Protein AF-A0A7T8JZQ5-F1 (afdb_monomer_lite)

Foldseek 3Di:
DDDDDDPPVVVVVVVVVVVVVVVVVVVVVVVPDDDQFQVSVLVVVVVDDDPPQWDWDPPPFTKIFRWDDDPHDIFTQWMWTADGRRDIWIDGRNHTPPDDD

Sequence (101 aa):
ATPGPTLAATTSKRSVLINEIQEALRKELSMKESVKTAQELYHKLTSETLPSGFTLIQLPKVSLVKMVSTENRMDISLSLEVDEDLSFHLYHRHSLLEKSL

Radius of gyration: 23.67 Å; chains: 1; bounding box: 49×36×80 Å

Structure (mmCIF, N/CA/C/O backbone):
data_AF-A0A7T8JZQ5-F1
#
_entry.id   AF-A0A7T8JZQ5-F1
#
loop_
_atom_site.group_PDB
_atom_site.id
_atom_site.type_symbol
_atom_site.label_atom_id
_atom_site.label_alt_id
_atom_site.label_comp_id
_atom_site.label_asym_id
_atom_site.label_entity_id
_atom_site.label_seq_id
_atom_site.pdbx_PDB_ins_code
_atom_site.Cartn_x
_atom_site.Cartn_y
_atom_site.Cartn_z
_atom_site.occupancy
_atom_site.B_iso_or_equiv
_atom_site.auth_seq_id
_atom_site.auth_comp_id
_atom_site.auth_asym_id
_atom_site.auth_atom_id
_atom_site.pdbx_PDB_model_num
ATOM 1 N N . ALA A 1 1 ? 38.994 23.507 54.822 1.00 52.06 1 ALA A N 1
ATOM 2 C CA . ALA A 1 1 ? 38.612 22.331 54.021 1.00 52.06 1 ALA A CA 1
ATOM 3 C C . ALA A 1 1 ? 37.102 22.187 54.092 1.00 52.06 1 ALA A C 1
ATOM 5 O O . ALA A 1 1 ? 36.579 21.983 55.180 1.00 52.06 1 ALA A O 1
ATOM 6 N N . THR A 1 2 ? 36.417 22.345 52.964 1.00 41.41 2 THR A N 1
ATOM 7 C CA . THR A 1 2 ? 34.978 22.089 52.851 1.00 41.41 2 THR A CA 1
ATOM 8 C C . THR A 1 2 ? 34.752 21.540 51.440 1.00 41.41 2 THR A C 1
ATOM 10 O O . THR A 1 2 ? 35.170 22.195 50.483 1.00 41.41 2 THR A O 1
ATOM 13 N N . PRO A 1 3 ? 34.221 20.317 51.287 1.00 46.06 3 PRO A N 1
ATOM 14 C CA . PRO A 1 3 ? 34.140 19.652 49.994 1.00 46.06 3 PRO A CA 1
ATOM 15 C C . PRO A 1 3 ? 33.014 20.282 49.167 1.00 46.06 3 PRO A C 1
ATOM 17 O O . PRO A 1 3 ? 31.857 20.292 49.582 1.00 46.06 3 PRO A O 1
ATOM 20 N N . GLY A 1 4 ? 33.361 20.845 48.008 1.00 36.69 4 GLY A N 1
ATOM 21 C CA . GLY A 1 4 ? 32.392 21.365 47.046 1.00 36.69 4 GLY A CA 1
ATOM 22 C C . GLY A 1 4 ? 31.521 20.226 46.493 1.00 36.69 4 GLY A C 1
ATOM 23 O O . GLY A 1 4 ? 32.070 19.214 46.050 1.00 36.69 4 GLY A O 1
ATOM 24 N N . PRO A 1 5 ? 30.184 20.345 46.528 1.00 47.34 5 PRO A N 1
ATOM 25 C CA . PRO A 1 5 ? 29.291 19.256 46.179 1.00 47.34 5 PRO A CA 1
ATOM 26 C C . PRO A 1 5 ? 29.152 19.096 44.655 1.00 47.34 5 PRO A C 1
ATOM 28 O O . PRO A 1 5 ? 28.774 20.015 43.933 1.00 47.34 5 PRO A O 1
ATOM 31 N N . THR A 1 6 ? 29.345 17.851 44.214 1.00 46.31 6 THR A N 1
ATOM 32 C CA . THR A 1 6 ? 28.407 17.171 43.308 1.00 46.31 6 THR A CA 1
ATOM 33 C C . THR A 1 6 ? 28.518 17.475 41.804 1.00 46.31 6 THR A C 1
ATOM 35 O O . THR A 1 6 ? 27.582 17.958 41.171 1.00 46.31 6 THR A O 1
ATOM 38 N N . LEU A 1 7 ? 29.593 16.970 41.179 1.00 45.72 7 LEU A N 1
ATOM 39 C CA . LEU A 1 7 ? 29.620 16.613 39.742 1.00 45.72 7 LEU A CA 1
ATOM 40 C C . LEU A 1 7 ? 28.531 15.582 39.349 1.00 45.72 7 LEU A C 1
ATOM 42 O O . LEU A 1 7 ? 28.267 15.384 38.170 1.00 45.72 7 LEU A O 1
ATOM 46 N N . ALA A 1 8 ? 27.862 14.946 40.318 1.00 44.22 8 ALA A N 1
ATOM 47 C CA . ALA A 1 8 ? 26.755 14.014 40.079 1.00 44.22 8 ALA A CA 1
ATOM 48 C C . ALA A 1 8 ? 25.397 14.698 39.781 1.00 44.22 8 ALA A C 1
ATOM 50 O O . ALA A 1 8 ? 24.465 14.042 39.316 1.00 44.22 8 ALA A O 1
ATOM 51 N N . ALA A 1 9 ? 25.257 16.009 40.024 1.00 45.19 9 ALA A N 1
ATOM 52 C CA . ALA A 1 9 ? 23.971 16.712 39.927 1.00 45.19 9 ALA A CA 1
ATOM 53 C C . ALA A 1 9 ? 23.627 17.132 38.490 1.00 45.19 9 ALA A C 1
ATOM 55 O O . ALA A 1 9 ? 22.458 17.342 38.161 1.00 45.19 9 ALA A O 1
ATOM 56 N N . THR A 1 10 ? 24.632 17.243 37.623 1.00 49.44 10 THR A N 1
ATOM 57 C CA . THR A 1 10 ? 24.477 17.568 36.200 1.00 49.44 10 THR A CA 1
ATOM 58 C C . THR A 1 10 ? 24.144 16.338 35.356 1.00 49.44 10 THR A C 1
ATOM 60 O O . THR A 1 10 ? 23.387 16.460 34.394 1.00 49.44 10 THR A O 1
ATOM 63 N N . THR A 1 11 ? 24.617 15.148 35.742 1.00 53.06 11 THR A N 1
ATOM 64 C CA . THR A 1 11 ? 24.283 13.883 35.064 1.00 53.06 11 THR A CA 1
ATOM 65 C C . THR A 1 11 ? 22.805 13.530 35.233 1.00 53.06 11 THR A C 1
ATOM 67 O O . THR A 1 11 ? 22.133 13.227 34.254 1.00 53.06 11 THR A O 1
ATOM 70 N N . SER A 1 12 ? 22.269 13.664 36.453 1.00 57.03 12 SER A N 1
ATOM 71 C CA . SER A 1 12 ? 20.882 13.292 36.773 1.00 57.03 12 SER A CA 1
ATOM 72 C C . SER A 1 12 ? 19.842 14.123 36.006 1.00 57.03 12 SER A C 1
ATOM 74 O O . SER A 1 12 ? 18.939 13.574 35.379 1.00 57.03 12 SER A O 1
ATOM 76 N N . LYS A 1 13 ? 20.014 15.452 35.946 1.00 60.53 13 LYS A N 1
ATOM 77 C CA . LYS A 1 13 ? 19.090 16.341 35.215 1.00 60.53 13 LYS A CA 1
ATOM 78 C C . LYS A 1 13 ? 19.091 16.085 33.707 1.00 60.53 13 LYS A C 1
ATOM 80 O O . LYS A 1 13 ? 18.047 16.172 33.068 1.00 60.53 13 LYS A O 1
ATOM 85 N N . ARG A 1 14 ? 20.254 15.752 33.136 1.00 62.00 14 ARG A N 1
ATOM 86 C CA . ARG A 1 14 ? 20.385 15.448 31.706 1.00 62.00 14 ARG A CA 1
ATOM 87 C C . ARG A 1 14 ? 19.666 14.149 31.342 1.00 62.00 14 ARG A C 1
ATOM 89 O O . ARG A 1 14 ? 19.006 14.102 30.312 1.00 62.00 14 ARG A O 1
ATOM 96 N N . SER A 1 15 ? 19.759 13.125 32.189 1.00 64.56 15 SER A N 1
ATOM 97 C CA . SER A 1 15 ? 19.055 11.852 31.996 1.00 64.56 15 SER A CA 1
ATOM 98 C C . SER A 1 15 ? 17.533 12.004 32.071 1.00 64.56 15 SER A C 1
ATOM 100 O O . SER A 1 15 ? 16.831 11.404 31.265 1.00 64.56 15 SER A O 1
ATOM 102 N N . VAL A 1 16 ? 17.027 12.840 32.986 1.00 75.19 16 VAL A N 1
ATOM 103 C CA . VAL A 1 16 ? 15.586 13.134 33.094 1.00 75.19 16 VAL A CA 1
ATOM 104 C C . VAL A 1 16 ? 15.073 13.814 31.824 1.00 75.19 16 VAL A C 1
ATOM 106 O O . VAL A 1 16 ? 14.124 13.321 31.225 1.00 75.19 16 VAL A O 1
ATOM 109 N N . LEU A 1 17 ? 15.762 14.855 31.346 1.00 74.12 17 LEU A N 1
ATOM 110 C CA . LEU A 1 17 ? 15.381 15.559 30.115 1.00 74.12 17 LEU A CA 1
ATOM 111 C C . LEU A 1 17 ? 15.409 14.649 28.879 1.00 74.12 17 LEU A C 1
ATOM 113 O O . LEU A 1 17 ? 14.532 14.740 28.026 1.00 74.12 17 LEU A O 1
ATOM 117 N N . ILE A 1 18 ? 16.401 13.760 28.770 1.00 73.12 18 ILE A N 1
ATOM 118 C CA . ILE A 1 18 ? 16.477 12.802 27.656 1.00 73.12 18 ILE A CA 1
ATOM 119 C C . ILE A 1 18 ? 15.295 11.830 27.701 1.00 73.12 18 ILE A C 1
ATOM 121 O O . ILE A 1 18 ? 14.693 11.578 26.660 1.00 73.12 18 ILE A O 1
ATOM 125 N N . ASN A 1 19 ? 14.932 11.327 28.882 1.00 77.69 19 ASN A N 1
ATOM 126 C CA . ASN A 1 19 ? 13.782 10.440 29.029 1.00 77.69 19 ASN A CA 1
ATOM 127 C C . ASN A 1 19 ? 12.468 11.162 28.711 1.00 77.69 19 ASN A C 1
ATOM 129 O O . ASN A 1 19 ? 11.639 10.608 28.002 1.00 77.69 19 ASN A O 1
ATOM 133 N N . GLU A 1 20 ? 12.288 12.405 29.160 1.00 81.06 20 GLU A N 1
ATOM 134 C CA . GLU A 1 20 ? 11.097 13.199 28.833 1.00 81.06 20 GLU A CA 1
ATOM 135 C C . GLU A 1 20 ? 10.980 13.465 27.329 1.00 81.06 20 GLU A C 1
ATOM 137 O O . GLU A 1 20 ? 9.896 13.331 26.768 1.00 81.06 20 GLU A O 1
ATOM 142 N N . ILE A 1 21 ? 12.094 13.770 26.654 1.00 82.69 21 ILE A N 1
ATOM 143 C CA . ILE A 1 21 ? 12.123 13.928 25.194 1.00 82.69 21 ILE A CA 1
ATOM 144 C C . ILE A 1 21 ? 11.801 12.599 24.500 1.00 82.69 21 ILE A C 1
ATOM 146 O O . ILE A 1 21 ? 11.038 12.586 23.538 1.00 82.69 21 ILE A O 1
ATOM 150 N N . GLN A 1 22 ? 12.346 11.476 24.974 1.00 77.62 22 GLN A N 1
ATOM 151 C CA . GLN A 1 22 ? 12.062 10.155 24.407 1.00 77.62 22 GLN A CA 1
ATOM 152 C C . GLN A 1 22 ? 10.602 9.740 24.594 1.00 77.62 22 GLN A C 1
ATOM 154 O O . GLN A 1 22 ? 10.001 9.220 23.658 1.00 77.62 22 GLN A O 1
ATOM 159 N N . GLU A 1 23 ? 10.021 9.992 25.764 1.00 79.50 23 GLU A N 1
ATOM 160 C CA . GLU A 1 23 ? 8.617 9.697 26.048 1.00 79.50 23 GLU A CA 1
ATOM 161 C C . GLU A 1 23 ? 7.682 10.638 25.284 1.00 79.50 23 GLU A C 1
ATOM 163 O O . GLU A 1 23 ? 6.680 10.183 24.736 1.00 79.50 23 GLU A O 1
ATOM 168 N N . ALA A 1 24 ? 8.029 11.921 25.150 1.00 77.00 24 ALA A N 1
ATOM 169 C CA . ALA A 1 24 ? 7.292 12.862 24.312 1.00 77.00 24 ALA A CA 1
ATOM 170 C C . ALA A 1 24 ? 7.341 12.451 22.835 1.00 77.00 24 ALA A C 1
ATOM 172 O O . ALA A 1 24 ? 6.305 12.420 22.183 1.00 77.00 24 ALA A O 1
ATOM 173 N N . LEU A 1 25 ? 8.509 12.051 22.321 1.00 71.56 25 LEU A N 1
ATOM 174 C CA . LEU A 1 25 ? 8.647 11.543 20.956 1.00 71.56 25 LEU A CA 1
ATOM 175 C C . LEU A 1 25 ? 7.902 10.222 20.755 1.00 71.56 25 LEU A C 1
ATOM 177 O O . LEU A 1 25 ? 7.242 10.061 19.737 1.00 71.56 25 LEU A O 1
ATOM 181 N N . ARG A 1 26 ? 7.956 9.285 21.711 1.00 68.50 26 ARG A N 1
ATOM 182 C CA . ARG A 1 26 ? 7.160 8.046 21.664 1.00 68.50 26 ARG A CA 1
ATOM 183 C C . ARG A 1 26 ? 5.672 8.338 21.666 1.00 68.50 26 ARG A C 1
ATOM 185 O O . ARG A 1 26 ? 4.938 7.700 20.922 1.00 68.50 26 ARG A O 1
ATOM 192 N N . LYS A 1 27 ? 5.229 9.285 22.489 1.00 65.88 27 LYS A N 1
ATOM 193 C CA . LYS A 1 27 ? 3.830 9.690 22.577 1.00 65.88 27 LYS A CA 1
ATOM 194 C C . LYS A 1 27 ? 3.379 10.374 21.292 1.00 65.88 27 LYS A C 1
ATOM 196 O O . LYS A 1 27 ? 2.352 9.984 20.766 1.00 65.88 27 LYS A O 1
ATOM 201 N N . GLU A 1 28 ? 4.169 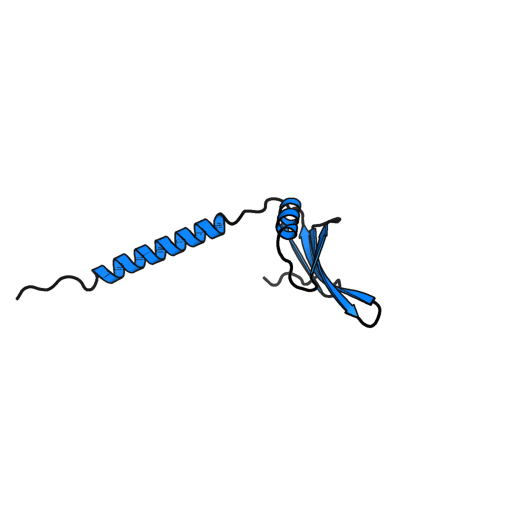11.290 20.740 1.00 63.66 28 GLU A N 1
ATOM 202 C CA . GLU A 1 28 ? 3.909 11.929 19.443 1.00 63.66 28 GLU A CA 1
ATOM 203 C C . GLU A 1 28 ? 3.901 10.909 18.297 1.00 63.66 28 GLU A C 1
ATOM 205 O O . GLU A 1 28 ? 3.017 10.944 17.451 1.00 63.66 28 GLU A O 1
ATOM 210 N N . LEU A 1 29 ? 4.831 9.946 18.284 1.00 56.69 29 LEU A N 1
ATOM 211 C CA . LEU A 1 29 ? 4.868 8.866 17.291 1.00 56.69 29 LEU A CA 1
ATOM 212 C C . LEU A 1 29 ? 3.696 7.889 17.453 1.00 56.69 29 LEU A C 1
ATOM 214 O O . LEU A 1 29 ? 3.149 7.432 16.458 1.00 56.69 29 LEU A O 1
ATOM 218 N N . SER A 1 30 ? 3.278 7.605 18.689 1.00 51.22 30 SER A N 1
ATOM 219 C CA . SER A 1 30 ? 2.092 6.795 18.995 1.00 51.22 30 SER A CA 1
ATOM 220 C C . SER A 1 30 ? 0.783 7.544 18.728 1.00 51.22 30 SER A C 1
ATOM 222 O O . SER A 1 30 ? -0.246 6.905 18.522 1.00 51.22 30 SER A O 1
ATOM 224 N N . MET A 1 31 ? 0.808 8.879 18.759 1.00 53.22 31 MET A N 1
ATOM 225 C CA . MET A 1 31 ? -0.298 9.773 18.405 1.00 53.22 31 MET A CA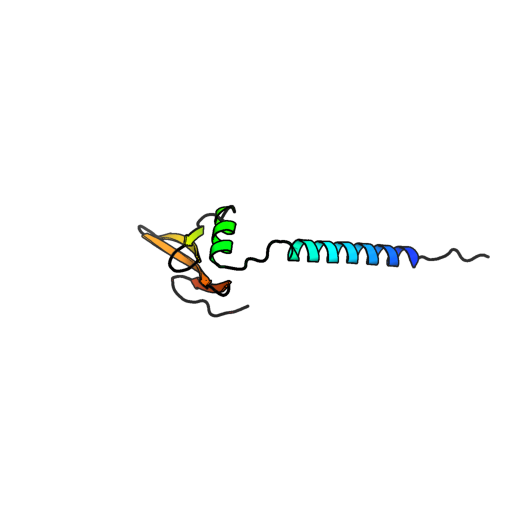 1
ATOM 226 C C . MET A 1 31 ? -0.308 10.130 16.920 1.00 53.22 31 MET A C 1
ATOM 228 O O . MET A 1 31 ? -1.298 10.693 16.453 1.00 53.22 31 MET A O 1
ATOM 232 N N . LYS A 1 32 ? 0.742 9.765 16.171 1.00 56.53 32 LYS A N 1
ATOM 233 C CA . LYS A 1 32 ? 0.798 9.810 14.708 1.00 56.53 32 LYS A CA 1
ATOM 234 C C . LYS A 1 32 ? -0.103 8.706 14.140 1.00 56.53 32 LYS A C 1
ATOM 236 O O . LYS A 1 32 ? 0.345 7.700 13.616 1.00 56.53 32 LYS A O 1
ATOM 241 N N . GLU A 1 33 ? -1.394 8.921 14.370 1.00 61.56 33 GLU A N 1
ATOM 242 C CA . GLU A 1 33 ? -2.587 8.319 13.790 1.00 61.56 33 GLU A CA 1
ATOM 243 C C . GLU A 1 33 ? -2.510 6.815 13.514 1.00 61.56 33 GLU A C 1
ATOM 245 O O . GLU A 1 33 ? -2.067 6.360 12.461 1.00 61.56 33 GLU A O 1
ATOM 250 N N . SER A 1 34 ? -3.048 6.031 14.452 1.00 69.38 34 SER A N 1
ATOM 251 C CA . SER A 1 34 ? -3.339 4.621 14.216 1.00 69.38 34 SER A CA 1
ATOM 252 C C . SER A 1 34 ? -4.412 4.505 13.136 1.00 69.38 34 SER A C 1
ATOM 254 O O . SER A 1 34 ? -5.584 4.791 13.390 1.00 69.38 34 SER A O 1
ATOM 256 N N . VAL A 1 35 ? -4.016 4.076 11.947 1.00 75.44 35 VAL A N 1
ATOM 257 C CA . VAL A 1 35 ? -4.951 3.734 10.881 1.00 75.44 35 VAL A CA 1
ATOM 258 C C . VAL A 1 35 ? -5.655 2.434 11.251 1.00 75.44 35 VAL A C 1
ATOM 260 O O . VAL A 1 35 ? -4.991 1.469 11.623 1.00 75.44 35 VAL A O 1
ATOM 263 N N . LYS A 1 36 ? -6.989 2.404 11.190 1.00 80.88 36 LYS A N 1
ATOM 264 C CA . LYS A 1 36 ? -7.790 1.231 11.588 1.00 80.88 36 LYS A CA 1
ATOM 265 C C . LYS A 1 36 ? -8.299 0.413 10.412 1.00 80.88 36 LYS A C 1
ATOM 267 O O . LYS A 1 36 ? -8.714 -0.723 10.605 1.00 80.88 36 LYS A O 1
ATOM 272 N N . THR A 1 37 ? -8.317 0.996 9.217 1.00 85.06 37 THR A N 1
ATOM 273 C CA . THR A 1 37 ? -8.852 0.352 8.014 1.00 85.06 37 THR A CA 1
ATOM 274 C C . THR A 1 37 ? -8.019 0.711 6.792 1.00 85.06 37 THR A C 1
ATOM 276 O O . THR A 1 37 ? -7.466 1.810 6.710 1.00 85.06 37 THR A O 1
ATOM 279 N N . ALA A 1 38 ? -7.966 -0.185 5.806 1.00 85.19 38 ALA A N 1
ATOM 280 C CA . ALA A 1 38 ? -7.311 0.100 4.531 1.00 85.19 38 ALA A CA 1
ATOM 281 C C . ALA A 1 38 ? -7.908 1.351 3.853 1.00 85.19 38 ALA A C 1
ATOM 283 O O . ALA A 1 38 ? -7.188 2.141 3.252 1.00 85.19 38 ALA A O 1
ATOM 284 N N . GLN A 1 39 ? -9.212 1.599 4.011 1.00 85.94 39 GLN A N 1
ATOM 285 C CA . GLN A 1 39 ? -9.858 2.799 3.479 1.00 85.94 39 GLN A CA 1
ATOM 286 C C . GLN A 1 39 ? -9.338 4.088 4.134 1.00 85.94 39 GLN A C 1
ATOM 288 O O . GLN A 1 39 ? -9.059 5.068 3.444 1.00 85.94 39 GLN A O 1
ATOM 293 N N . GLU A 1 40 ? -9.178 4.097 5.456 1.00 87.69 40 GLU A N 1
ATOM 294 C CA . GLU A 1 40 ? -8.573 5.227 6.163 1.00 87.69 40 GLU A CA 1
ATOM 295 C 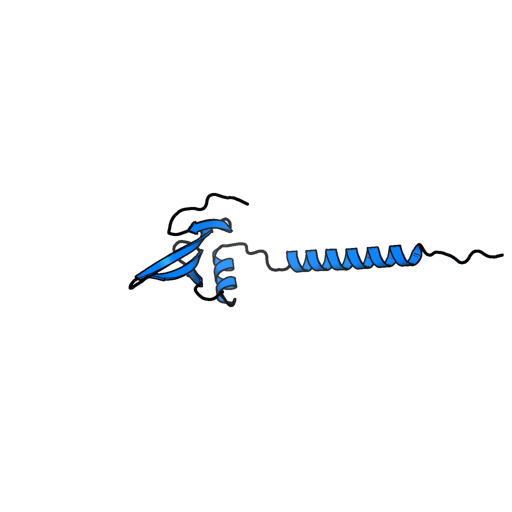C . GLU A 1 40 ? -7.116 5.437 5.720 1.00 87.69 40 GLU A C 1
ATOM 297 O O . GLU A 1 40 ? -6.701 6.578 5.508 1.00 87.69 40 GLU A O 1
ATOM 302 N N . LEU A 1 41 ? -6.370 4.348 5.486 1.00 87.69 41 LEU A N 1
ATOM 303 C CA . LEU A 1 41 ? -5.019 4.413 4.925 1.00 87.69 41 LEU A CA 1
ATOM 304 C C . LEU A 1 41 ? -5.026 5.085 3.552 1.00 87.69 41 LEU A C 1
ATOM 306 O O . LEU A 1 41 ? -4.218 5.974 3.301 1.00 87.69 41 LEU A O 1
ATOM 310 N N . TYR A 1 42 ? -5.953 4.687 2.680 1.00 89.44 42 TYR A N 1
ATOM 311 C CA . TYR A 1 42 ? -6.100 5.276 1.356 1.00 89.44 42 TYR A CA 1
ATOM 312 C C . TYR A 1 42 ? -6.355 6.781 1.443 1.00 89.44 42 TYR A C 1
ATOM 314 O O . TYR A 1 42 ? -5.606 7.550 0.852 1.00 89.44 42 TYR A O 1
ATOM 322 N N . HIS A 1 43 ? -7.339 7.216 2.235 1.00 89.56 43 HIS A N 1
ATOM 323 C CA . HIS A 1 43 ? -7.659 8.639 2.386 1.00 89.56 43 HIS A CA 1
ATOM 324 C C . HIS A 1 43 ? -6.473 9.466 2.906 1.00 89.56 43 HIS A C 1
ATOM 326 O O . HIS A 1 43 ? -6.220 10.582 2.436 1.00 89.56 43 HIS A O 1
ATOM 332 N N . LYS A 1 44 ? -5.700 8.905 3.840 1.00 87.75 44 LYS A N 1
ATOM 333 C CA . LYS A 1 44 ? -4.466 9.528 4.327 1.00 87.75 44 LYS A CA 1
ATOM 334 C C . LYS A 1 44 ? -3.425 9.643 3.225 1.00 87.75 44 LYS A C 1
ATOM 336 O O . LYS A 1 44 ? -2.960 10.740 2.942 1.00 87.75 44 LYS A O 1
ATOM 341 N N . LEU A 1 45 ? -3.122 8.537 2.550 1.00 87.50 45 LEU A N 1
ATOM 342 C CA . LEU A 1 45 ? -2.125 8.503 1.483 1.00 87.50 45 LEU A CA 1
ATOM 343 C C . LEU A 1 45 ? -2.522 9.351 0.266 1.00 87.50 45 LEU A C 1
ATOM 345 O O . LEU A 1 45 ? -1.639 9.871 -0.406 1.00 87.50 45 LEU A O 1
ATOM 349 N N . THR A 1 46 ? -3.817 9.549 -0.004 1.00 88.75 46 THR A N 1
ATOM 350 C CA . THR A 1 46 ? -4.273 10.487 -1.047 1.00 88.75 46 THR A CA 1
ATOM 351 C C . THR A 1 46 ? -4.017 11.952 -0.704 1.00 88.75 46 THR A C 1
ATOM 353 O O . THR A 1 46 ? -3.954 12.779 -1.609 1.00 88.75 46 THR A O 1
ATOM 356 N N . SER A 1 47 ? -3.888 12.278 0.584 1.00 87.81 47 SER A N 1
ATOM 357 C CA . SER A 1 47 ? -3.597 13.640 1.051 1.00 87.81 47 SER A CA 1
ATOM 358 C C . SER A 1 47 ? -2.091 13.918 1.134 1.00 87.81 47 SER A C 1
ATOM 360 O O . SER A 1 47 ? -1.681 15.066 1.293 1.00 87.81 47 SER A O 1
ATOM 362 N N . GLU A 1 48 ? -1.269 12.874 1.022 1.00 88.50 48 GLU A N 1
ATOM 363 C CA . GLU A 1 48 ? 0.188 12.937 1.076 1.00 88.50 48 GLU A CA 1
ATOM 364 C C . GLU A 1 48 ? 0.801 13.103 -0.319 1.00 88.50 48 GLU A C 1
ATOM 366 O O . GLU A 1 48 ? 0.235 12.718 -1.345 1.00 88.50 48 GLU A O 1
ATOM 371 N N . THR A 1 49 ? 2.016 13.650 -0.367 1.00 89.12 49 THR A N 1
ATOM 372 C CA . THR A 1 49 ? 2.779 13.713 -1.621 1.00 89.12 49 THR A CA 1
ATOM 373 C C . THR A 1 49 ? 3.484 12.381 -1.858 1.00 89.12 49 THR A C 1
ATOM 375 O O . THR A 1 49 ? 4.436 12.037 -1.157 1.00 89.12 49 THR A O 1
ATOM 378 N N . LEU A 1 50 ? 3.036 11.626 -2.864 1.00 86.75 50 LEU A N 1
ATOM 379 C CA . LEU A 1 50 ? 3.664 10.356 -3.227 1.00 86.75 50 LEU A CA 1
ATOM 380 C C . LEU A 1 50 ? 5.026 10.567 -3.915 1.00 86.75 50 LEU A C 1
ATOM 382 O O . LEU A 1 50 ? 5.207 11.545 -4.649 1.00 86.75 50 LEU A O 1
ATOM 386 N N . PRO A 1 51 ? 5.986 9.639 -3.743 1.00 86.88 51 PRO A N 1
ATOM 387 C CA . PRO A 1 51 ? 7.236 9.679 -4.490 1.00 86.88 51 PRO A CA 1
ATOM 388 C C . PRO A 1 51 ? 7.000 9.561 -6.005 1.00 86.88 51 PRO A C 1
ATOM 390 O O . PRO A 1 51 ? 6.055 8.918 -6.461 1.00 86.88 51 PRO A O 1
ATOM 393 N N . SER A 1 52 ? 7.900 10.141 -6.803 1.00 86.06 52 SER A N 1
ATOM 394 C CA . SER A 1 52 ? 7.789 10.114 -8.267 1.00 86.06 52 SER A CA 1
ATOM 395 C C . SER A 1 52 ? 7.703 8.686 -8.823 1.00 86.06 52 SER A C 1
ATOM 397 O O . SER A 1 52 ? 8.453 7.794 -8.417 1.00 86.06 52 SER A O 1
ATOM 399 N N . GLY A 1 53 ? 6.785 8.479 -9.769 1.00 85.50 53 GLY A N 1
ATOM 400 C CA . GLY A 1 53 ? 6.527 7.182 -10.399 1.00 85.50 53 GLY A CA 1
ATOM 401 C C . GLY A 1 53 ? 5.666 6.228 -9.569 1.00 85.50 53 GLY A C 1
ATOM 402 O O . GLY A 1 53 ? 5.357 5.140 -10.057 1.00 85.50 53 GLY A O 1
ATOM 403 N N . PHE A 1 54 ? 5.263 6.618 -8.355 1.00 90.19 54 PHE A N 1
ATOM 404 C CA . PHE A 1 54 ? 4.287 5.879 -7.566 1.00 90.19 54 PHE A CA 1
ATOM 405 C C . PHE A 1 54 ? 2.870 6.402 -7.790 1.00 90.19 54 PHE A C 1
ATOM 407 O O . PHE A 1 54 ? 2.637 7.585 -8.030 1.00 90.19 54 PHE A O 1
ATOM 414 N N . THR A 1 55 ? 1.902 5.503 -7.716 1.00 91.19 55 THR A N 1
ATOM 415 C CA . THR A 1 55 ? 0.480 5.805 -7.840 1.00 91.19 55 THR A CA 1
ATOM 416 C C . THR A 1 55 ? -0.279 4.965 -6.832 1.00 91.19 55 THR A C 1
ATOM 418 O O . THR A 1 55 ? -0.025 3.770 -6.693 1.00 91.19 55 THR A O 1
ATOM 421 N N . LEU A 1 56 ? -1.197 5.601 -6.113 1.00 92.62 56 LEU A N 1
ATOM 422 C CA . LEU A 1 56 ? -2.094 4.918 -5.199 1.00 92.62 56 LEU A CA 1
ATOM 423 C C . LEU A 1 56 ? -3.361 4.515 -5.954 1.00 92.62 56 LEU A C 1
ATOM 425 O O . LEU A 1 56 ? -4.012 5.348 -6.582 1.00 92.62 56 LEU A O 1
ATOM 429 N N . ILE A 1 57 ? -3.700 3.236 -5.888 1.00 90.81 57 ILE A N 1
ATOM 430 C CA . ILE A 1 57 ? -4.877 2.642 -6.512 1.00 90.81 57 ILE A CA 1
ATOM 431 C C . ILE A 1 57 ? -5.759 2.083 -5.401 1.00 90.81 57 ILE A C 1
ATOM 433 O O . ILE A 1 57 ? -5.278 1.523 -4.417 1.00 90.81 57 ILE A O 1
ATOM 437 N N . GLN A 1 58 ? -7.062 2.235 -5.572 1.00 87.00 58 GLN A N 1
ATOM 438 C CA . GLN A 1 58 ? -8.078 1.598 -4.753 1.00 87.00 58 GLN A CA 1
ATOM 439 C C . GLN A 1 58 ? -8.909 0.746 -5.708 1.00 87.00 58 GLN A C 1
ATOM 441 O O . GLN A 1 58 ? -9.612 1.348 -6.511 1.00 87.00 58 GLN A O 1
ATOM 446 N N . LEU A 1 59 ? -8.753 -0.591 -5.687 1.00 80.50 59 LEU A N 1
ATOM 447 C CA . LEU A 1 59 ? -9.692 -1.642 -6.163 1.00 80.50 59 LEU A CA 1
ATOM 448 C C . LEU A 1 59 ? -8.942 -2.940 -6.553 1.00 80.50 59 LEU A C 1
ATOM 450 O O . LEU A 1 59 ? -8.039 -2.876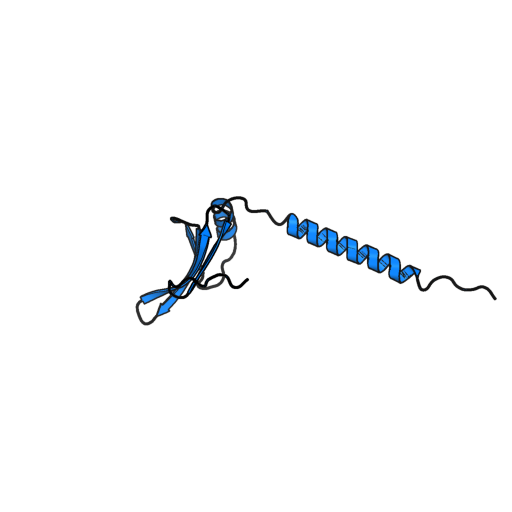 -7.385 1.00 80.50 59 LEU A O 1
ATOM 454 N N . PRO A 1 60 ? -9.336 -4.136 -6.056 1.00 78.75 60 PRO A N 1
ATOM 455 C CA . PRO A 1 60 ? -10.236 -4.411 -4.926 1.00 78.75 60 PRO A CA 1
ATOM 456 C C . PRO A 1 60 ? -9.597 -4.112 -3.556 1.00 78.75 60 PRO A C 1
ATOM 458 O O . PRO A 1 60 ? -10.302 -4.053 -2.556 1.00 78.75 60 PRO A O 1
ATOM 461 N N . LYS A 1 61 ? -8.277 -3.897 -3.519 1.00 87.50 61 LYS A N 1
ATOM 462 C CA . LYS A 1 61 ? -7.484 -3.542 -2.335 1.00 87.50 61 LYS A CA 1
ATOM 463 C C . LYS A 1 61 ? -6.856 -2.162 -2.506 1.00 87.50 61 LYS A C 1
ATOM 465 O O . LYS A 1 61 ? -6.893 -1.583 -3.596 1.00 87.50 61 LYS A O 1
ATOM 470 N N . VAL A 1 62 ? -6.296 -1.633 -1.423 1.00 90.88 62 VAL A N 1
ATOM 471 C CA . VAL A 1 62 ? -5.475 -0.420 -1.475 1.00 90.88 62 VAL A CA 1
ATOM 472 C C . VAL A 1 62 ? -4.071 -0.825 -1.882 1.00 90.88 62 VAL A C 1
ATOM 474 O O . VAL A 1 62 ? -3.433 -1.618 -1.195 1.00 90.88 62 VAL A O 1
ATOM 477 N N . SER A 1 63 ? -3.596 -0.282 -2.997 1.00 91.06 63 SER A N 1
ATOM 478 C CA . SER A 1 63 ? -2.310 -0.659 -3.571 1.00 91.06 63 SER A CA 1
ATOM 479 C C . SER A 1 63 ? -1.487 0.568 -3.923 1.00 91.06 63 SER A C 1
ATOM 481 O O . SER A 1 63 ? -1.955 1.468 -4.617 1.00 91.06 63 SER A O 1
ATOM 483 N N . LEU A 1 64 ? -0.232 0.593 -3.490 1.00 92.31 64 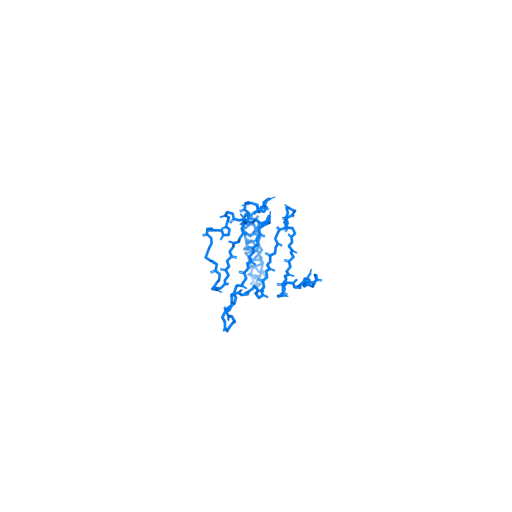LEU A N 1
ATOM 484 C CA . LEU A 1 64 ? 0.752 1.570 -3.936 1.00 92.31 64 LEU A CA 1
ATOM 485 C C . LEU A 1 64 ? 1.612 0.924 -5.024 1.00 92.31 64 LEU A C 1
ATOM 487 O O . LEU A 1 64 ? 2.374 -0.000 -4.748 1.00 92.31 64 LEU A O 1
ATOM 491 N N . VAL A 1 65 ? 1.494 1.395 -6.263 1.00 91.94 65 VAL A N 1
ATOM 492 C CA . VAL A 1 65 ? 2.183 0.809 -7.421 1.00 91.94 65 VAL A CA 1
ATOM 493 C C . VAL A 1 65 ? 3.250 1.746 -7.962 1.00 91.94 65 VAL A C 1
ATOM 495 O O . VAL A 1 65 ? 3.041 2.953 -8.020 1.00 91.94 65 VAL A O 1
ATOM 498 N N . LYS A 1 66 ? 4.383 1.195 -8.397 1.00 92.19 66 LYS A N 1
ATOM 499 C CA . LYS A 1 66 ? 5.411 1.916 -9.148 1.00 92.19 66 LYS A CA 1
ATOM 500 C C . LYS A 1 66 ? 5.342 1.532 -10.615 1.00 92.19 66 LYS A C 1
ATOM 502 O O . LYS A 1 66 ? 5.735 0.421 -10.991 1.00 92.19 66 LYS A O 1
ATOM 507 N N . MET A 1 67 ? 4.907 2.472 -11.441 1.00 88.25 67 MET A N 1
ATOM 508 C CA . MET A 1 67 ? 4.837 2.267 -12.880 1.00 88.25 67 MET A CA 1
ATOM 509 C C . MET A 1 67 ? 6.162 2.641 -13.543 1.00 88.25 67 MET A C 1
ATOM 511 O O . MET A 1 67 ? 6.778 3.658 -13.221 1.00 88.25 67 MET A O 1
ATOM 515 N N . VAL A 1 68 ? 6.607 1.810 -14.479 1.00 88.62 68 VAL A N 1
ATOM 516 C CA . VAL A 1 68 ? 7.777 2.059 -15.321 1.00 88.62 68 VAL A CA 1
ATOM 517 C C . VAL A 1 68 ? 7.361 2.025 -16.782 1.00 88.62 68 VAL A C 1
ATOM 519 O O . VAL A 1 68 ? 6.527 1.218 -17.183 1.00 88.62 68 VAL A O 1
ATOM 522 N N . SER A 1 69 ? 7.937 2.921 -17.577 1.00 85.31 69 SER A N 1
ATOM 523 C CA . SER A 1 69 ? 7.785 2.891 -19.028 1.00 85.31 69 SER A CA 1
ATOM 524 C C . SER A 1 69 ? 8.903 2.035 -19.614 1.00 85.31 69 SER A C 1
ATOM 526 O O . SER A 1 69 ? 10.081 2.331 -19.409 1.00 85.31 69 SER A O 1
ATOM 528 N N . THR A 1 70 ? 8.545 0.965 -20.315 1.00 79.44 70 THR A N 1
ATOM 529 C CA . THR A 1 70 ? 9.474 0.085 -21.026 1.00 79.44 70 THR A CA 1
ATOM 530 C C . THR A 1 70 ? 9.112 0.068 -22.502 1.00 79.44 70 THR A C 1
ATOM 532 O O . THR A 1 70 ? 8.087 -0.488 -22.875 1.00 79.44 70 THR A O 1
ATOM 535 N N . GLU A 1 71 ? 9.943 0.715 -23.326 1.00 73.75 71 GLU A N 1
ATOM 536 C CA . GLU A 1 71 ? 10.042 0.641 -24.803 1.00 73.75 71 GLU A CA 1
ATOM 537 C C . GLU A 1 71 ? 8.768 0.742 -25.672 1.00 73.75 71 GLU A C 1
ATOM 539 O O . GLU A 1 71 ? 8.904 0.691 -26.887 1.00 73.75 71 GLU A O 1
ATOM 544 N N . ASN A 1 72 ? 7.576 0.879 -25.074 1.00 79.81 72 ASN A N 1
ATOM 545 C CA . ASN A 1 72 ? 6.231 1.155 -25.619 1.00 79.81 72 ASN A CA 1
ATOM 546 C C . ASN A 1 72 ? 5.099 0.614 -24.713 1.00 79.81 72 ASN A C 1
ATOM 548 O O . ASN A 1 72 ? 3.940 0.560 -25.129 1.00 79.81 72 ASN A O 1
ATOM 552 N N . ARG A 1 73 ? 5.396 0.175 -23.484 1.00 83.56 73 ARG A N 1
ATOM 553 C CA . ARG A 1 73 ? 4.409 -0.316 -22.516 1.00 83.56 73 ARG A CA 1
ATOM 554 C C . ARG A 1 73 ? 4.621 0.324 -21.153 1.00 83.56 73 ARG A C 1
ATOM 556 O O . ARG A 1 73 ? 5.739 0.652 -20.768 1.00 83.56 73 ARG A O 1
ATOM 563 N N . MET A 1 74 ? 3.520 0.493 -20.435 1.00 83.94 74 MET A N 1
ATOM 564 C CA . MET A 1 74 ? 3.536 0.842 -19.024 1.00 83.94 74 MET A CA 1
ATOM 565 C C . MET A 1 74 ? 3.432 -0.464 -18.245 1.00 83.94 74 MET A C 1
ATOM 567 O O . MET A 1 74 ? 2.520 -1.251 -18.495 1.00 83.94 74 MET A O 1
ATOM 571 N N . ASP A 1 75 ? 4.388 -0.710 -17.361 1.00 87.94 75 ASP A N 1
ATOM 572 C CA . ASP A 1 75 ? 4.470 -1.938 -16.577 1.00 87.94 75 ASP A CA 1
ATOM 573 C C . ASP A 1 75 ? 4.559 -1.614 -15.082 1.00 87.94 75 ASP A C 1
ATOM 575 O O . ASP A 1 75 ? 5.080 -0.565 -14.687 1.00 87.94 75 ASP A O 1
ATOM 579 N N . ILE A 1 76 ? 4.048 -2.506 -14.236 1.00 88.75 76 ILE A N 1
ATOM 580 C CA . ILE A 1 76 ? 4.123 -2.361 -12.781 1.00 88.75 76 ILE A CA 1
ATOM 581 C C . ILE A 1 76 ? 5.411 -3.034 -12.313 1.00 88.75 76 ILE A C 1
ATOM 583 O O . ILE A 1 76 ? 5.512 -4.253 -12.190 1.00 88.75 76 ILE A O 1
ATOM 587 N N . SER A 1 77 ? 6.421 -2.2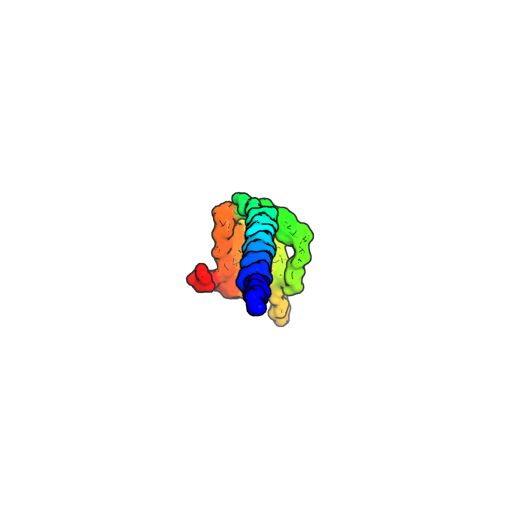17 -12.019 1.00 90.50 77 SER A N 1
ATOM 588 C CA . SER A 1 77 ? 7.704 -2.724 -11.520 1.00 90.50 77 SER A CA 1
ATOM 589 C C . SER A 1 77 ? 7.608 -3.234 -10.085 1.00 90.50 77 SER A C 1
ATOM 591 O O . SER A 1 77 ? 8.223 -4.245 -9.751 1.00 90.50 77 SER A O 1
ATOM 593 N N . LEU A 1 78 ? 6.837 -2.539 -9.247 1.00 91.19 78 LEU A N 1
ATOM 594 C CA . LEU A 1 78 ? 6.640 -2.840 -7.834 1.00 91.19 78 LEU A CA 1
ATOM 595 C C . LEU A 1 78 ? 5.191 -2.543 -7.452 1.00 91.19 78 LEU A C 1
ATOM 597 O O . LEU A 1 78 ? 4.646 -1.528 -7.888 1.00 91.19 78 LEU A O 1
ATOM 601 N N . SER A 1 79 ? 4.593 -3.371 -6.604 1.00 91.00 79 SER A N 1
ATOM 602 C CA . SER A 1 79 ? 3.330 -3.052 -5.936 1.00 91.00 79 SER A CA 1
ATOM 603 C C . SER A 1 79 ? 3.398 -3.426 -4.465 1.00 91.00 79 SER A C 1
ATOM 605 O O . SER A 1 79 ? 3.943 -4.461 -4.101 1.00 91.00 79 SER A O 1
ATOM 607 N N . LEU A 1 80 ? 2.861 -2.565 -3.610 1.00 91.25 80 LEU A N 1
ATOM 608 C CA . LEU A 1 80 ? 2.552 -2.878 -2.224 1.00 91.25 80 LEU A CA 1
ATOM 609 C C . LEU A 1 80 ? 1.035 -2.933 -2.123 1.00 91.25 80 LEU A C 1
ATOM 611 O O . LEU A 1 80 ? 0.378 -1.921 -2.352 1.00 91.25 80 LEU A O 1
ATOM 615 N N . GLU A 1 81 ? 0.488 -4.100 -1.822 1.00 91.25 81 GLU A N 1
ATOM 616 C CA . GLU A 1 81 ? -0.946 -4.309 -1.630 1.00 91.25 81 GLU A CA 1
ATOM 617 C C . GLU A 1 81 ? -1.245 -4.400 -0.142 1.00 91.25 81 GLU A C 1
ATOM 619 O O . GLU A 1 81 ? -0.544 -5.112 0.571 1.00 91.25 81 GLU A O 1
ATOM 624 N N . VAL A 1 82 ? -2.267 -3.686 0.316 1.00 89.88 82 VAL A N 1
ATOM 625 C CA . VAL A 1 82 ? -2.716 -3.673 1.709 1.00 89.88 82 VAL A CA 1
ATOM 626 C C . VAL A 1 82 ? -4.045 -4.410 1.810 1.00 89.88 82 VAL A C 1
ATOM 628 O O . VAL A 1 82 ? -5.003 -4.086 1.104 1.00 89.88 82 VAL A O 1
ATOM 631 N N . ASP A 1 83 ? -4.091 -5.399 2.691 1.00 88.25 83 ASP A N 1
ATOM 632 C CA . ASP A 1 83 ? -5.280 -6.170 3.029 1.00 88.25 83 ASP A CA 1
ATOM 633 C C . ASP A 1 83 ? -6.164 -5.445 4.055 1.00 88.25 83 ASP A C 1
ATOM 635 O O . ASP A 1 83 ? -5.799 -4.420 4.636 1.00 88.25 83 ASP A O 1
ATOM 639 N N . GLU A 1 84 ? -7.369 -5.970 4.277 1.00 85.00 84 GLU A N 1
ATOM 640 C CA . GLU A 1 84 ? -8.339 -5.381 5.211 1.00 85.00 84 GLU A CA 1
ATOM 641 C C . GLU A 1 84 ? -7.823 -5.333 6.655 1.00 85.00 84 GLU A C 1
ATOM 643 O O . GLU A 1 84 ? -8.131 -4.394 7.389 1.00 85.00 84 GLU A O 1
ATOM 648 N N . ASP A 1 85 ? -7.002 -6.312 7.041 1.00 86.31 85 ASP A N 1
ATOM 649 C CA . ASP A 1 85 ? -6.348 -6.409 8.348 1.00 86.31 85 ASP A CA 1
ATOM 650 C C . ASP A 1 85 ? -5.097 -5.522 8.471 1.00 86.31 85 ASP A C 1
ATOM 652 O O . ASP A 1 85 ? -4.373 -5.611 9.463 1.00 86.31 85 ASP A O 1
ATOM 656 N N . LEU A 1 86 ? -4.847 -4.666 7.472 1.00 85.00 86 LEU A N 1
ATOM 657 C CA . LEU A 1 86 ? -3.662 -3.816 7.342 1.00 85.00 86 LEU A CA 1
ATOM 658 C C . LEU A 1 86 ? -2.350 -4.595 7.191 1.00 85.00 86 LEU A C 1
ATOM 660 O O . LEU A 1 86 ? -1.272 -3.994 7.247 1.00 85.00 86 LEU A O 1
ATOM 664 N N . SER A 1 87 ? -2.412 -5.909 6.965 1.00 86.88 87 SER A N 1
ATOM 665 C CA . SER A 1 87 ? -1.254 -6.632 6.461 1.00 86.88 87 SER A CA 1
ATOM 666 C C . SER A 1 87 ? -0.943 -6.164 5.042 1.00 86.88 87 SER A C 1
ATOM 668 O O . SER A 1 87 ? -1.798 -5.623 4.337 1.00 86.88 87 SER A O 1
ATOM 670 N N . PHE A 1 88 ? 0.314 -6.303 4.635 1.00 87.88 88 PHE A N 1
ATOM 671 C CA . PHE A 1 88 ? 0.731 -5.892 3.307 1.00 87.88 88 PHE A CA 1
ATOM 672 C C . PHE A 1 88 ? 1.576 -6.957 2.627 1.00 87.88 88 PHE A C 1
ATOM 674 O O . PHE A 1 88 ? 2.319 -7.709 3.262 1.00 87.88 88 PHE A O 1
ATOM 681 N N . HIS A 1 89 ? 1.477 -6.967 1.306 1.00 89.50 89 HIS A N 1
ATOM 682 C CA . HIS A 1 89 ? 2.200 -7.851 0.413 1.00 89.50 89 HIS A CA 1
ATOM 683 C C . HIS A 1 89 ? 2.983 -7.001 -0.580 1.00 89.50 89 HIS A C 1
ATOM 685 O O . HIS A 1 89 ? 2.431 -6.105 -1.219 1.00 89.50 89 HIS A O 1
ATOM 691 N N . LEU A 1 90 ? 4.284 -7.259 -0.691 1.00 90.81 90 LEU A N 1
ATOM 692 C CA . LEU A 1 90 ? 5.149 -6.570 -1.637 1.00 90.81 90 LEU A CA 1
ATOM 693 C C . LEU A 1 90 ? 5.357 -7.462 -2.856 1.00 90.81 90 LEU A C 1
ATOM 695 O O . LEU A 1 90 ? 5.706 -8.628 -2.717 1.00 90.81 90 LEU A O 1
ATOM 699 N N . TYR A 1 91 ? 5.203 -6.907 -4.047 1.00 89.56 91 TYR A N 1
ATOM 700 C CA . TYR A 1 91 ? 5.434 -7.598 -5.303 1.00 89.56 91 TYR A CA 1
ATOM 701 C C . TYR A 1 91 ? 6.464 -6.845 -6.133 1.00 89.56 91 TYR A C 1
ATOM 703 O O . TYR A 1 91 ? 6.491 -5.614 -6.154 1.00 89.56 91 TYR A O 1
ATOM 711 N N . HIS A 1 92 ? 7.277 -7.590 -6.875 1.00 90.38 92 HIS A N 1
ATOM 712 C CA . HIS A 1 92 ? 8.159 -7.074 -7.915 1.00 90.38 92 HIS A CA 1
ATOM 713 C C . HIS A 1 92 ? 7.845 -7.789 -9.222 1.00 90.38 92 HIS A C 1
ATOM 715 O O . HIS A 1 92 ? 7.909 -9.018 -9.280 1.00 90.38 92 HIS A O 1
ATOM 721 N N . ARG A 1 93 ? 7.485 -7.029 -10.264 1.00 87.75 93 ARG A N 1
ATOM 722 C CA . ARG A 1 93 ? 7.038 -7.568 -11.562 1.00 87.75 93 ARG A CA 1
ATOM 723 C C . ARG A 1 93 ? 6.032 -8.718 -11.396 1.00 87.75 93 ARG A C 1
ATOM 725 O O . ARG A 1 93 ? 6.238 -9.814 -11.912 1.00 87.75 93 ARG A O 1
ATOM 732 N N . HIS A 1 94 ? 4.984 -8.482 -10.604 1.00 84.94 94 HIS A N 1
ATOM 733 C CA . HIS A 1 94 ? 3.914 -9.443 -10.284 1.00 84.94 94 HIS A CA 1
ATOM 734 C C . HIS A 1 94 ? 4.318 -10.675 -9.455 1.00 84.94 94 HIS A C 1
ATOM 736 O O . HIS A 1 94 ? 3.477 -11.525 -9.180 1.00 84.94 94 HIS A O 1
ATOM 742 N N . SER A 1 95 ? 5.574 -10.777 -9.017 1.00 87.19 95 SER A N 1
ATOM 743 C CA . SER A 1 95 ? 6.035 -11.855 -8.136 1.00 87.19 95 SER A CA 1
ATOM 744 C C . SER A 1 95 ? 6.023 -11.388 -6.688 1.00 87.19 95 SER A C 1
ATOM 746 O O . SER A 1 95 ? 6.606 -10.346 -6.386 1.00 87.19 95 SER A O 1
ATOM 748 N N . LEU A 1 96 ? 5.378 -12.150 -5.802 1.00 88.88 96 LEU A N 1
ATOM 749 C CA . LEU A 1 96 ? 5.371 -11.873 -4.367 1.00 88.88 96 LEU A CA 1
ATOM 750 C C . LEU A 1 96 ? 6.805 -11.947 -3.822 1.00 88.88 96 LEU A C 1
ATOM 752 O O . LEU A 1 96 ? 7.470 -12.974 -3.949 1.00 88.88 96 LEU A O 1
ATOM 756 N N . LEU A 1 97 ? 7.271 -10.868 -3.198 1.00 86.00 97 LEU A N 1
ATOM 757 C CA . LEU A 1 97 ? 8.404 -10.920 -2.284 1.00 86.00 97 LEU A CA 1
ATOM 758 C C . LEU A 1 97 ? 7.877 -11.460 -0.955 1.00 86.00 97 LEU A C 1
ATOM 760 O O . LEU A 1 97 ? 7.303 -10.714 -0.162 1.00 86.00 97 LEU A O 1
ATOM 764 N N . GLU A 1 98 ? 8.021 -12.766 -0.721 1.00 68.81 98 GLU A N 1
ATOM 765 C CA . GLU A 1 98 ? 7.704 -13.331 0.591 1.00 68.81 98 GLU A CA 1
ATOM 766 C C . GLU A 1 98 ? 8.507 -12.634 1.700 1.00 68.81 98 GLU A C 1
ATOM 768 O O . GLU A 1 98 ? 9.659 -12.229 1.519 1.00 68.81 98 GLU A O 1
ATOM 773 N N . LYS A 1 99 ? 7.841 -12.476 2.848 1.00 50.62 99 LYS A N 1
ATOM 774 C CA . LYS A 1 99 ? 8.247 -11.696 4.022 1.00 50.62 99 LYS A CA 1
ATOM 775 C C . LYS A 1 99 ? 9.714 -11.933 4.411 1.00 50.62 99 LYS A C 1
ATOM 777 O O . LYS A 1 99 ? 10.046 -12.924 5.051 1.00 50.62 99 LYS A O 1
ATOM 782 N N . SER A 1 100 ? 10.582 -10.977 4.099 1.00 37.81 100 SER A N 1
ATOM 783 C CA . SER A 1 100 ? 11.799 -10.718 4.872 1.00 37.81 100 SER A CA 1
ATOM 784 C C . SER A 1 100 ? 11.637 -9.365 5.537 1.00 37.81 100 SER A C 1
ATOM 786 O O . SER A 1 100 ? 12.044 -8.363 4.956 1.00 37.81 100 SER A O 1
ATOM 788 N N . LEU A 1 101 ? 10.971 -9.352 6.693 1.00 39.25 101 LEU A N 1
ATOM 789 C CA . LEU A 1 101 ? 11.121 -8.386 7.788 1.00 39.25 101 LEU A CA 1
ATOM 790 C C . LEU A 1 101 ? 10.325 -8.878 9.002 1.00 39.25 101 LEU A C 1
ATOM 792 O O . LEU A 1 101 ? 9.141 -9.239 8.818 1.00 39.25 101 LEU A O 1
#

Secondary structure (DSSP, 8-state):
--PPP-THHHHHHHHHHHHHHHHHHHHHHHHS----SHHHHHHHHHHS-PPTTEEEEESSSEEEEEEEEETTEEEEEEEEEE-TTS-EEEEETTEEE----

pLDDT: mean 76.85, std 16.01, range [36.69, 92.62]

Organism: Caligus rogercresseyi (NCBI:txid217165)